Protein AF-A0A9W4JZ63-F1 (afdb_monomer_lite)

Structure (mmCIF, N/CA/C/O backbone):
data_AF-A0A9W4JZ63-F1
#
_entry.id   AF-A0A9W4JZ63-F1
#
loop_
_atom_site.group_P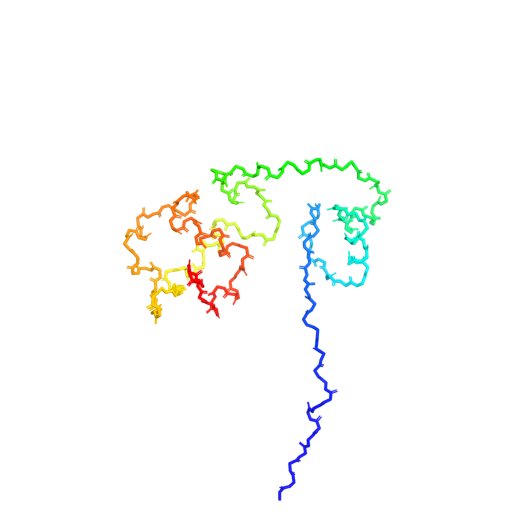DB
_atom_site.id
_atom_site.type_symbol
_atom_site.label_atom_id
_atom_site.label_alt_id
_atom_site.label_comp_id
_atom_site.label_asym_id
_atom_site.label_entity_id
_atom_site.label_seq_id
_atom_site.pdbx_PDB_ins_code
_atom_site.Cartn_x
_atom_site.Cartn_y
_atom_site.Cartn_z
_atom_site.occupancy
_atom_site.B_iso_or_equiv
_atom_site.auth_seq_id
_atom_site.auth_comp_id
_atom_site.auth_asym_id
_atom_site.auth_atom_id
_atom_site.pdbx_P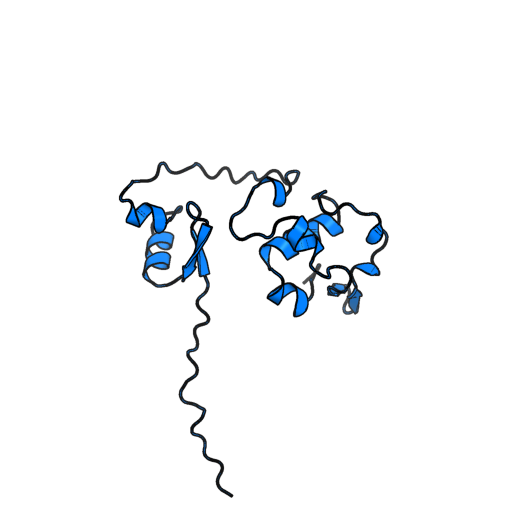DB_model_num
ATOM 1 N N . MET A 1 1 ? -16.706 -48.987 -6.690 1.00 37.34 1 MET A N 1
ATOM 2 C CA . MET A 1 1 ? -16.400 -47.651 -7.241 1.00 37.34 1 MET A CA 1
ATOM 3 C C . MET A 1 1 ? -14.934 -47.389 -6.975 1.00 37.34 1 MET A C 1
ATOM 5 O O . MET A 1 1 ? -14.568 -47.173 -5.829 1.00 37.34 1 MET A O 1
ATOM 9 N N . SER A 1 2 ? -14.103 -47.574 -7.999 1.00 39.75 2 SER A N 1
ATOM 10 C CA . SER A 1 2 ? -12.658 -47.360 -7.931 1.00 39.75 2 SER A CA 1
ATOM 11 C C . SER A 1 2 ? -12.414 -45.911 -8.330 1.00 39.75 2 SER A C 1
ATOM 13 O O . SER A 1 2 ? -12.765 -45.540 -9.448 1.00 39.75 2 SER A O 1
ATOM 15 N N . TYR A 1 3 ? -11.911 -45.088 -7.413 1.00 35.00 3 TYR A N 1
ATOM 16 C CA . TYR A 1 3 ? -11.503 -43.728 -7.745 1.00 35.00 3 TYR A CA 1
ATOM 17 C C . TYR A 1 3 ? -10.122 -43.787 -8.399 1.00 35.00 3 TYR A C 1
ATOM 19 O O . TYR A 1 3 ? -9.182 -44.353 -7.842 1.00 35.00 3 TYR A O 1
ATOM 27 N N . ASP A 1 4 ? -10.048 -43.257 -9.614 1.00 35.19 4 ASP A N 1
ATOM 28 C CA . ASP A 1 4 ? -8.825 -43.118 -10.391 1.00 35.19 4 ASP A CA 1
ATOM 29 C C . ASP A 1 4 ? -7.940 -42.031 -9.756 1.00 35.19 4 ASP A C 1
ATOM 31 O O . ASP A 1 4 ? -8.391 -40.911 -9.514 1.00 35.19 4 ASP A O 1
ATOM 35 N N . THR A 1 5 ? -6.696 -42.380 -9.417 1.00 44.09 5 THR A N 1
ATOM 36 C CA . THR A 1 5 ? -5.734 -41.498 -8.720 1.00 44.09 5 THR A CA 1
ATOM 37 C C . THR A 1 5 ? -4.697 -40.966 -9.714 1.00 44.09 5 THR A C 1
ATOM 39 O O . THR A 1 5 ? -3.495 -41.011 -9.478 1.00 44.09 5 THR A O 1
ATOM 42 N N . THR A 1 6 ? -5.158 -40.494 -10.870 1.00 42.50 6 THR A N 1
ATOM 43 C CA . THR A 1 6 ? -4.313 -39.991 -11.969 1.00 42.50 6 THR A CA 1
ATOM 44 C C . THR A 1 6 ? -4.081 -38.478 -11.929 1.00 42.50 6 THR A C 1
ATOM 46 O O . THR A 1 6 ? -3.394 -37.943 -12.792 1.00 42.50 6 THR A O 1
ATOM 49 N N . TRP A 1 7 ? -4.576 -37.767 -10.910 1.00 33.84 7 TRP A N 1
ATOM 50 C CA . TRP A 1 7 ? -4.337 -36.323 -10.753 1.00 33.84 7 TRP A CA 1
ATOM 51 C C . TRP A 1 7 ? -3.047 -35.978 -9.981 1.00 33.84 7 TRP A C 1
ATOM 53 O O . TRP A 1 7 ? -2.667 -34.813 -9.919 1.00 33.84 7 TRP A O 1
ATOM 63 N N . ALA A 1 8 ? -2.335 -36.969 -9.431 1.00 35.94 8 ALA A N 1
ATOM 64 C CA . ALA A 1 8 ? -1.142 -36.772 -8.597 1.00 35.94 8 ALA A CA 1
ATOM 65 C C . ALA A 1 8 ? 0.195 -36.761 -9.372 1.00 35.94 8 ALA A C 1
ATOM 67 O O . ALA A 1 8 ? 1.229 -37.119 -8.813 1.00 35.94 8 ALA A O 1
ATOM 68 N N . SER A 1 9 ? 0.203 -36.388 -10.655 1.00 37.97 9 SER A N 1
ATOM 69 C CA . SER A 1 9 ? 1.433 -36.410 -11.465 1.00 37.97 9 SER A CA 1
ATOM 70 C C . SER A 1 9 ? 1.707 -35.148 -12.277 1.00 37.97 9 SER A C 1
ATOM 72 O O . SER A 1 9 ? 2.534 -35.202 -13.181 1.00 37.97 9 SER A O 1
ATOM 74 N N . ASN A 1 10 ? 1.054 -34.015 -11.995 1.00 37.38 10 ASN A N 1
ATOM 75 C CA . ASN A 1 10 ? 1.383 -32.782 -12.716 1.00 37.38 10 ASN A CA 1
ATOM 76 C C . ASN A 1 10 ? 1.140 -31.493 -11.921 1.00 37.38 10 ASN A C 1
ATOM 78 O O . ASN A 1 10 ? 0.460 -30.583 -12.387 1.00 37.38 10 ASN A O 1
ATOM 82 N N . THR A 1 11 ? 1.704 -31.402 -10.719 1.00 40.12 11 THR A N 1
ATOM 83 C CA . THR A 1 11 ? 1.957 -30.101 -10.090 1.00 40.12 11 THR A CA 1
ATOM 84 C C . THR A 1 11 ? 3.372 -29.665 -10.475 1.00 40.12 11 THR A C 1
ATOM 86 O O . THR A 1 11 ? 4.320 -30.262 -9.959 1.00 40.12 11 THR A O 1
ATOM 89 N N . PRO A 1 12 ? 3.570 -28.663 -11.353 1.00 38.28 12 PRO A N 1
ATOM 90 C CA . PRO A 1 12 ? 4.836 -27.950 -11.380 1.00 38.28 12 PRO A CA 1
ATOM 91 C C . PRO A 1 12 ? 4.930 -27.222 -10.040 1.00 38.28 12 PRO A C 1
ATOM 93 O O . PRO A 1 12 ? 4.197 -26.272 -9.778 1.00 38.28 12 PRO A O 1
ATOM 96 N N . SER A 1 13 ? 5.760 -27.742 -9.147 1.00 44.28 13 SER A N 1
ATOM 97 C CA . SER A 1 13 ? 6.004 -27.209 -7.809 1.00 44.28 13 SER A CA 1
ATOM 98 C C . SER A 1 13 ? 6.946 -26.004 -7.825 1.00 44.28 13 SER A C 1
ATOM 100 O O . SER A 1 13 ? 7.793 -25.895 -6.951 1.00 44.28 13 SER A O 1
ATOM 102 N N . ASP A 1 14 ? 6.795 -25.104 -8.793 1.00 47.94 14 ASP A N 1
ATOM 103 C CA . ASP A 1 14 ? 7.584 -23.880 -8.887 1.00 47.94 14 ASP A CA 1
ATOM 104 C C . ASP A 1 14 ? 6.638 -22.737 -9.239 1.00 47.94 14 ASP A C 1
ATOM 106 O O . ASP A 1 14 ? 6.268 -22.542 -10.395 1.00 47.94 14 ASP A O 1
ATOM 110 N N . HIS A 1 15 ? 6.216 -21.976 -8.232 1.00 48.00 15 HIS A N 1
ATOM 111 C CA . HIS A 1 15 ? 5.882 -20.581 -8.479 1.00 48.00 15 HIS A CA 1
ATOM 112 C C . HIS A 1 15 ? 7.229 -19.877 -8.672 1.00 48.00 15 HIS A C 1
ATOM 114 O O . HIS A 1 15 ? 7.954 -19.743 -7.685 1.00 48.00 15 HIS A O 1
ATOM 120 N N . PRO A 1 16 ? 7.626 -19.494 -9.901 1.00 59.34 16 PRO A N 1
ATOM 121 C CA . PRO A 1 16 ? 8.883 -18.792 -10.084 1.00 59.34 16 PRO A CA 1
ATOM 122 C C . PRO A 1 16 ? 8.766 -17.461 -9.344 1.00 59.34 16 PRO A C 1
ATOM 124 O O . PRO A 1 16 ? 7.891 -16.648 -9.642 1.00 59.34 16 PRO A O 1
ATOM 127 N N . PHE A 1 17 ? 9.609 -17.257 -8.336 1.00 63.19 17 PHE A N 1
ATOM 128 C CA . PHE A 1 17 ? 9.811 -15.923 -7.788 1.00 63.19 17 PHE A CA 1
ATOM 129 C C . PHE A 1 17 ? 10.293 -15.037 -8.942 1.00 63.19 17 PHE A C 1
ATOM 131 O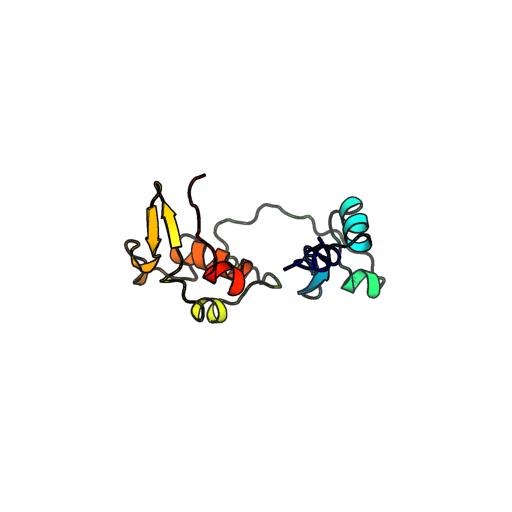 O . PHE A 1 17 ? 11.132 -15.471 -9.723 1.00 63.19 17 PHE A O 1
ATOM 138 N N . CYS A 1 18 ? 9.743 -13.837 -9.099 1.00 66.69 18 CYS A N 1
ATOM 139 C CA . CYS A 1 18 ? 10.172 -12.895 -10.135 1.00 66.69 18 CYS A CA 1
ATOM 140 C C . CYS A 1 18 ? 10.911 -11.728 -9.479 1.00 66.69 18 CYS A C 1
ATOM 142 O O . CYS A 1 18 ? 10.547 -11.298 -8.384 1.00 66.69 18 CYS A O 1
ATOM 144 N N . HIS A 1 19 ? 11.941 -11.220 -10.145 1.00 75.25 19 HIS A N 1
ATOM 145 C CA . HIS A 1 19 ? 12.717 -10.062 -9.719 1.00 75.25 19 HIS A CA 1
ATOM 146 C C . HIS A 1 19 ? 12.620 -8.971 -10.785 1.00 75.25 19 HIS A C 1
ATOM 148 O O . HIS A 1 19 ? 12.740 -9.245 -11.977 1.00 75.25 19 HIS A O 1
ATOM 154 N N . THR A 1 20 ? 12.380 -7.736 -10.356 1.00 72.25 20 THR A N 1
ATOM 155 C CA . THR A 1 20 ? 12.251 -6.593 -11.262 1.00 72.25 20 THR A CA 1
ATOM 156 C C . THR A 1 20 ? 13.615 -6.152 -11.765 1.00 72.25 20 THR A C 1
ATOM 158 O O . THR A 1 20 ? 14.503 -5.837 -10.973 1.00 72.25 20 THR A O 1
ATOM 161 N N . ASP A 1 21 ? 13.766 -6.060 -13.081 1.00 76.56 21 ASP A N 1
ATOM 162 C CA . ASP A 1 21 ? 14.933 -5.460 -13.703 1.00 76.56 21 ASP A CA 1
ATOM 163 C C . ASP A 1 21 ? 14.966 -3.945 -13.409 1.00 76.56 21 ASP A C 1
ATOM 165 O O . ASP A 1 21 ? 14.032 -3.223 -13.772 1.00 76.56 21 ASP A O 1
ATOM 169 N N . PRO A 1 22 ? 16.028 -3.425 -12.770 1.00 69.62 22 PRO A N 1
ATOM 170 C CA . PRO A 1 22 ? 16.058 -2.047 -12.282 1.00 69.62 22 PRO A CA 1
ATOM 171 C C . PRO A 1 22 ? 16.142 -0.987 -13.391 1.00 69.62 22 PRO A C 1
ATOM 173 O O . PRO A 1 22 ? 15.904 0.186 -13.111 1.00 69.62 22 PRO A O 1
ATOM 176 N N . GLU A 1 23 ? 16.496 -1.356 -14.628 1.00 74.81 23 GLU A N 1
ATOM 177 C CA . GLU A 1 23 ? 16.631 -0.402 -15.741 1.00 74.81 23 GLU A CA 1
ATOM 178 C C . GLU A 1 23 ? 15.402 -0.373 -16.651 1.00 74.81 23 GLU A C 1
ATOM 180 O O . GLU A 1 23 ? 15.001 0.692 -17.118 1.00 74.81 23 GLU A O 1
ATOM 185 N N . SER A 1 24 ? 14.801 -1.533 -16.909 1.00 70.88 24 SER A N 1
ATOM 186 C CA .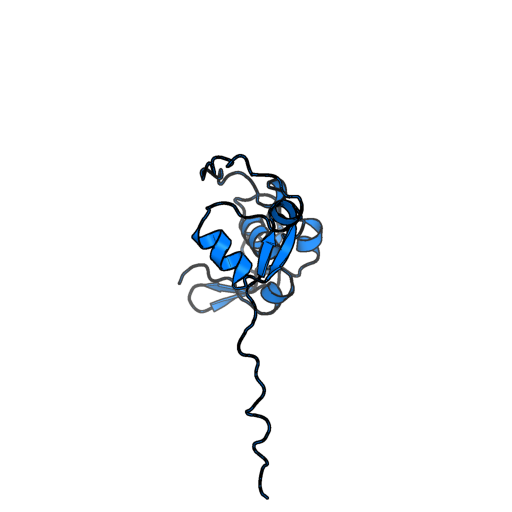 SER A 1 24 ? 13.637 -1.660 -17.791 1.00 70.88 24 SER A CA 1
ATOM 187 C C . SER A 1 24 ? 12.303 -1.734 -17.049 1.00 70.88 24 SER A C 1
ATOM 189 O O . SER A 1 24 ? 11.265 -1.460 -17.651 1.00 70.88 24 SER A O 1
ATOM 191 N N . GLY A 1 25 ? 12.311 -2.081 -15.758 1.00 66.69 25 GLY A N 1
ATOM 192 C CA . GLY A 1 25 ? 11.100 -2.332 -14.975 1.00 66.69 25 GLY A CA 1
ATOM 193 C C . GLY A 1 25 ? 10.362 -3.615 -15.371 1.00 66.69 25 GLY A C 1
ATOM 194 O O . GLY A 1 25 ? 9.212 -3.801 -14.972 1.00 66.69 25 GLY A O 1
ATOM 195 N N . GLU A 1 26 ? 10.992 -4.481 -16.168 1.00 73.62 26 GLU A N 1
ATOM 196 C CA . GLU A 1 26 ? 10.441 -5.775 -16.561 1.00 73.62 26 GLU A CA 1
ATOM 197 C C . GLU A 1 26 ? 10.589 -6.784 -15.412 1.00 73.62 26 GLU A C 1
ATOM 199 O O . GLU A 1 26 ? 11.598 -6.808 -14.710 1.00 73.62 26 GLU A O 1
ATOM 204 N N . TRP A 1 27 ? 9.558 -7.598 -15.183 1.00 73.31 27 TRP A N 1
ATOM 205 C CA . TRP A 1 27 ? 9.602 -8.660 -14.180 1.00 73.31 27 TRP A CA 1
ATOM 206 C C . TRP A 1 27 ? 10.212 -9.912 -14.799 1.00 73.31 27 TRP A C 1
ATOM 208 O O . TRP A 1 27 ? 9.525 -10.660 -15.497 1.00 73.31 27 TRP A O 1
ATOM 218 N N . ASP A 1 28 ? 11.489 -10.146 -14.520 1.00 76.12 28 ASP A N 1
ATOM 219 C CA . ASP A 1 28 ? 12.198 -11.328 -14.988 1.00 76.12 28 ASP A CA 1
ATOM 220 C C . ASP A 1 28 ? 12.037 -12.485 -13.986 1.00 76.12 28 ASP A C 1
ATOM 222 O O . ASP A 1 28 ? 12.069 -12.271 -12.766 1.00 76.12 28 ASP A O 1
ATOM 226 N N . PRO A 1 29 ? 11.861 -13.734 -14.452 1.00 78.19 29 PRO A N 1
ATOM 227 C CA . PRO A 1 29 ? 11.845 -14.884 -13.561 1.00 78.19 29 PRO A CA 1
ATOM 228 C C . PRO A 1 29 ? 13.206 -15.025 -12.869 1.00 78.19 29 PRO A C 1
ATOM 230 O O . PRO A 1 29 ? 14.259 -14.967 -13.505 1.00 78.19 29 PRO A O 1
ATOM 233 N N . LEU A 1 30 ? 13.188 -15.249 -11.557 1.00 73.62 30 LEU A N 1
ATOM 234 C CA . LEU A 1 30 ? 14.368 -15.553 -10.752 1.00 73.62 30 LEU A CA 1
ATOM 235 C C . LEU A 1 30 ? 14.762 -17.017 -10.968 1.00 73.62 30 LEU A C 1
ATOM 237 O O . LEU A 1 30 ? 14.602 -17.871 -10.098 1.00 73.62 30 LEU A O 1
ATOM 241 N N . ASP A 1 31 ? 15.227 -17.313 -12.177 1.00 79.00 31 ASP A N 1
ATOM 242 C CA . ASP A 1 31 ? 15.707 -18.628 -12.576 1.00 79.00 31 ASP A CA 1
ATOM 243 C C . ASP A 1 31 ? 17.228 -18.755 -12.395 1.00 79.00 31 ASP A C 1
ATOM 245 O O . ASP A 1 31 ? 17.891 -17.879 -11.829 1.00 79.00 31 ASP A O 1
ATOM 249 N N . GLY A 1 32 ? 17.791 -19.880 -12.841 1.00 76.00 32 GLY A N 1
ATOM 250 C CA . GLY A 1 32 ? 19.214 -20.179 -12.691 1.00 76.00 32 GLY A CA 1
ATOM 251 C C . GLY A 1 32 ? 20.143 -19.103 -13.263 1.00 76.00 32 GLY A C 1
ATOM 252 O O . GLY A 1 32 ? 21.169 -18.828 -12.646 1.00 76.00 32 GLY A O 1
ATOM 253 N N . GLU A 1 33 ? 19.787 -18.442 -14.373 1.00 80.62 33 GLU A N 1
ATOM 254 C CA . GLU A 1 33 ? 20.645 -17.411 -14.972 1.00 80.62 33 GLU A CA 1
ATOM 255 C C . GLU A 1 33 ? 20.673 -16.151 -14.101 1.00 80.62 33 GLU A C 1
ATOM 257 O O . GLU A 1 33 ? 21.747 -15.638 -13.765 1.00 80.62 33 GLU A O 1
ATOM 262 N N . LEU A 1 34 ? 19.493 -15.654 -13.711 1.00 77.25 34 LEU A N 1
ATOM 263 C CA . LEU A 1 34 ? 19.397 -14.448 -12.892 1.00 77.25 34 LEU A CA 1
ATOM 264 C C . LEU A 1 34 ? 19.987 -14.680 -11.494 1.00 77.25 34 LEU A C 1
ATOM 266 O O . LEU A 1 34 ? 20.711 -13.831 -10.966 1.00 77.25 34 LEU A O 1
ATOM 270 N N . THR A 1 35 ? 19.752 -15.865 -10.933 1.00 80.81 35 THR A N 1
ATOM 271 C CA . THR A 1 35 ? 20.267 -16.272 -9.621 1.00 80.81 35 THR A CA 1
ATOM 272 C C . THR A 1 35 ? 21.795 -16.368 -9.608 1.00 80.81 35 THR A C 1
ATOM 274 O O . THR A 1 35 ? 22.434 -15.859 -8.686 1.00 80.81 35 THR A O 1
ATOM 277 N N . GLU A 1 36 ? 22.421 -16.970 -10.626 1.00 84.88 36 GLU A N 1
ATOM 278 C CA . GLU A 1 36 ? 23.889 -17.042 -10.720 1.00 84.88 36 GLU A CA 1
ATOM 279 C C . GLU A 1 36 ? 24.534 -15.655 -10.830 1.00 84.88 36 GLU A C 1
ATOM 281 O O . GLU A 1 36 ? 25.558 -15.378 -10.190 1.00 84.88 36 GLU A O 1
ATOM 286 N N . LYS A 1 37 ? 23.913 -14.753 -11.598 1.00 82.38 37 LYS A N 1
ATOM 287 C CA . LYS A 1 37 ? 24.381 -13.369 -11.728 1.00 82.38 37 LYS A CA 1
ATOM 288 C C . LYS A 1 37 ? 24.285 -12.623 -10.397 1.00 82.38 37 LYS A C 1
ATOM 290 O O . LYS A 1 37 ? 25.257 -11.972 -10.016 1.00 82.38 37 LYS A O 1
ATOM 295 N N . LEU A 1 38 ? 23.176 -12.757 -9.667 1.00 81.19 38 LEU A N 1
ATOM 296 C CA . LEU A 1 38 ? 22.986 -12.119 -8.355 1.00 81.19 38 LEU A CA 1
ATOM 297 C C . LEU A 1 38 ? 23.931 -12.677 -7.281 1.00 81.19 38 LEU A C 1
ATOM 299 O O . LEU A 1 38 ? 24.417 -11.924 -6.442 1.00 81.19 38 LEU A O 1
ATOM 303 N N . ASN A 1 39 ? 24.271 -13.969 -7.340 1.00 82.44 39 ASN A N 1
ATOM 304 C CA . ASN A 1 39 ? 25.278 -14.561 -6.449 1.00 82.44 39 ASN A CA 1
ATOM 305 C C . ASN A 1 39 ? 26.687 -13.989 -6.672 1.00 82.44 39 ASN A C 1
ATOM 307 O O . ASN A 1 39 ? 27.523 -14.029 -5.769 1.00 82.44 39 ASN A O 1
ATOM 311 N N . THR A 1 40 ? 26.968 -13.479 -7.873 1.00 83.88 40 THR A N 1
ATOM 312 C CA . THR A 1 40 ? 28.308 -13.020 -8.258 1.00 83.88 40 THR A CA 1
ATOM 313 C C . THR A 1 40 ? 28.483 -11.509 -8.101 1.00 83.88 40 THR A C 1
ATOM 315 O O . THR A 1 40 ? 29.574 -11.049 -7.760 1.00 83.88 40 THR A O 1
ATOM 318 N N . ARG A 1 41 ? 27.437 -10.714 -8.359 1.00 79.06 41 ARG A N 1
ATOM 319 C CA . ARG A 1 41 ? 27.496 -9.244 -8.324 1.00 79.06 41 ARG A CA 1
ATOM 320 C C . ARG A 1 41 ? 26.271 -8.652 -7.630 1.00 79.06 41 ARG A C 1
ATOM 322 O O . ARG A 1 41 ? 25.160 -9.132 -7.802 1.00 79.06 41 ARG A O 1
ATOM 329 N N . SER A 1 42 ? 26.480 -7.558 -6.898 1.00 71.62 42 SER A N 1
ATOM 330 C CA . SER A 1 42 ? 25.436 -6.874 -6.120 1.00 71.62 42 SER A CA 1
ATOM 331 C C . SER A 1 42 ? 24.383 -6.148 -6.962 1.00 71.62 42 SER A C 1
ATOM 333 O O . SER A 1 42 ? 23.331 -5.799 -6.439 1.00 71.62 42 SER A O 1
ATOM 335 N N . TYR A 1 43 ? 24.658 -5.898 -8.244 1.00 76.00 43 TYR A N 1
ATOM 336 C CA . TYR A 1 43 ? 23.747 -5.225 -9.168 1.00 76.00 43 TYR A CA 1
ATOM 337 C C . TYR A 1 43 ? 23.651 -6.020 -10.472 1.00 76.00 43 TYR A C 1
ATOM 339 O O . TYR A 1 43 ? 24.669 -6.292 -11.117 1.00 76.00 43 TYR A O 1
ATOM 347 N N . VAL A 1 44 ? 22.434 -6.405 -10.856 1.00 80.12 44 VAL A N 1
ATOM 348 C CA . VAL A 1 44 ? 22.140 -7.206 -12.049 1.00 80.12 44 VAL A CA 1
ATOM 349 C C . VAL A 1 44 ? 20.977 -6.560 -12.791 1.00 80.12 44 VAL A C 1
ATOM 351 O O . VAL A 1 44 ? 19.938 -6.311 -12.195 1.00 80.12 44 VAL A O 1
ATOM 354 N N . SER A 1 45 ? 21.157 -6.321 -14.091 1.00 80.50 45 SER A N 1
ATOM 355 C CA . SER A 1 45 ? 20.074 -5.982 -15.013 1.00 80.50 45 SER A CA 1
ATOM 356 C C . SER A 1 45 ? 20.200 -6.842 -16.273 1.00 80.50 45 SER A C 1
ATOM 358 O O . SER A 1 45 ? 21.241 -6.813 -16.940 1.00 80.50 45 SER A O 1
ATOM 360 N N . LEU A 1 46 ? 19.171 -7.632 -16.593 1.00 79.50 46 LEU A N 1
ATOM 361 C CA . LEU A 1 46 ? 19.161 -8.500 -17.776 1.00 79.50 46 LEU A CA 1
ATOM 362 C C . LEU A 1 46 ? 18.953 -7.693 -19.055 1.00 79.50 46 LEU A C 1
ATOM 364 O O . LEU A 1 46 ? 19.591 -7.981 -20.070 1.00 79.50 46 LEU A O 1
ATOM 368 N N . SER A 1 47 ? 18.133 -6.644 -19.001 1.00 76.50 47 SER A N 1
ATOM 369 C CA . SER A 1 47 ? 17.944 -5.713 -20.118 1.00 76.50 47 SER A CA 1
ATOM 370 C C . SER A 1 47 ? 19.258 -5.043 -20.516 1.00 76.50 47 SER A C 1
ATOM 372 O O . SER A 1 47 ? 19.580 -4.938 -21.703 1.00 76.50 47 SER A O 1
ATOM 374 N N . ARG A 1 48 ? 20.092 -4.689 -19.534 1.00 75.62 48 ARG A N 1
ATOM 375 C CA . ARG A 1 48 ? 21.429 -4.146 -19.781 1.00 75.62 48 ARG A CA 1
ATOM 376 C C . ARG A 1 48 ? 22.440 -5.178 -20.257 1.00 75.62 48 ARG A C 1
ATOM 378 O O . ARG A 1 48 ? 23.230 -4.874 -21.154 1.00 75.62 48 ARG A O 1
ATOM 385 N N . ASP A 1 49 ? 22.424 -6.383 -19.691 1.00 77.69 49 ASP A N 1
ATOM 386 C CA . ASP A 1 49 ? 23.294 -7.471 -20.146 1.00 77.69 49 ASP A CA 1
ATOM 387 C C . ASP A 1 49 ? 23.035 -7.792 -21.629 1.00 77.69 49 ASP A C 1
ATOM 389 O O . ASP A 1 49 ? 23.984 -7.985 -22.391 1.00 77.69 49 ASP A O 1
ATOM 393 N N . ARG A 1 50 ? 21.767 -7.754 -22.071 1.00 77.75 50 ARG A N 1
ATOM 394 C CA . ARG A 1 50 ? 21.385 -7.889 -23.490 1.00 77.75 50 ARG A CA 1
ATOM 395 C C . ARG A 1 50 ? 21.944 -6.757 -24.360 1.00 77.75 50 ARG A C 1
ATOM 397 O O . ARG A 1 50 ? 22.258 -6.988 -25.525 1.00 77.75 50 ARG A O 1
ATOM 404 N N . MET A 1 51 ? 22.104 -5.555 -23.801 1.00 72.00 51 MET A N 1
ATOM 405 C CA . MET A 1 51 ? 22.706 -4.396 -24.474 1.00 72.00 51 MET A CA 1
ATOM 406 C C . MET A 1 51 ? 24.246 -4.345 -24.385 1.00 72.00 51 MET A C 1
ATOM 408 O O . MET A 1 51 ? 24.860 -3.446 -24.961 1.00 72.00 51 MET A O 1
ATOM 412 N N . GLY A 1 52 ? 24.897 -5.295 -23.700 1.00 64.75 52 GLY A N 1
ATOM 413 C CA . GLY A 1 52 ? 26.356 -5.477 -23.730 1.00 64.75 52 GLY A CA 1
ATOM 414 C C . GLY A 1 52 ? 27.186 -4.372 -23.059 1.00 64.75 52 GLY A C 1
ATOM 415 O O . GLY A 1 52 ? 28.366 -4.220 -23.377 1.00 64.75 52 GLY A O 1
ATOM 416 N N . SER A 1 53 ? 26.602 -3.588 -22.147 1.00 58.38 53 SER A N 1
ATOM 417 C CA . SER A 1 53 ? 27.267 -2.430 -21.523 1.00 58.38 53 SER A CA 1
ATOM 418 C C . SER A 1 53 ? 27.633 -2.688 -20.051 1.00 58.38 53 SER A C 1
ATOM 420 O O . SER A 1 53 ? 26.723 -2.854 -19.237 1.00 58.38 53 SER A O 1
ATOM 422 N N . PRO A 1 54 ? 28.923 -2.666 -19.648 1.00 54.84 54 PRO A N 1
ATOM 423 C CA . PRO A 1 54 ? 29.307 -2.842 -18.245 1.00 54.84 54 PRO A CA 1
ATOM 424 C C . PRO A 1 54 ? 28.769 -1.702 -17.359 1.00 54.84 54 PRO A C 1
ATOM 426 O O . PRO A 1 54 ? 28.732 -0.538 -17.770 1.00 54.84 54 PRO A O 1
ATOM 429 N N . ALA A 1 55 ? 28.314 -2.043 -16.150 1.00 58.84 55 ALA A N 1
ATOM 430 C CA . ALA A 1 55 ? 27.738 -1.101 -15.191 1.00 58.84 55 ALA A CA 1
ATOM 431 C C . ALA A 1 55 ? 28.814 -0.320 -14.415 1.00 58.84 55 ALA A C 1
ATOM 433 O O . ALA A 1 55 ? 29.727 -0.939 -13.864 1.00 58.84 55 ALA A O 1
ATOM 434 N N . PRO A 1 56 ? 28.705 1.018 -14.293 1.00 52.78 56 PRO A N 1
ATOM 435 C CA . PRO A 1 56 ? 29.181 1.705 -13.102 1.00 52.78 56 PRO A CA 1
ATOM 436 C C . PRO A 1 56 ? 28.375 1.155 -11.928 1.00 52.78 56 PRO A C 1
ATOM 438 O O . PRO A 1 56 ? 27.150 1.149 -11.990 1.00 52.78 56 PRO A O 1
ATOM 441 N N . ILE A 1 57 ? 29.049 0.666 -10.893 1.00 55.88 57 ILE A N 1
ATOM 442 C CA . ILE A 1 57 ? 28.399 0.235 -9.657 1.00 55.88 57 ILE A CA 1
ATOM 443 C C . ILE A 1 57 ? 27.886 1.519 -8.992 1.00 55.88 57 ILE A C 1
ATOM 445 O O . ILE A 1 57 ? 28.722 2.324 -8.570 1.00 55.88 57 ILE A O 1
ATOM 449 N N . PRO A 1 58 ? 26.564 1.768 -8.920 1.00 54.19 58 PRO A N 1
ATOM 450 C CA . PRO A 1 58 ? 26.089 2.822 -8.050 1.00 54.19 58 PRO A CA 1
ATOM 451 C C . PRO A 1 58 ? 26.428 2.374 -6.631 1.00 54.19 58 PRO A C 1
ATOM 453 O O . PRO A 1 58 ? 26.098 1.260 -6.220 1.00 54.19 58 PRO A O 1
ATOM 456 N N . SER A 1 59 ? 27.154 3.210 -5.896 1.00 52.44 59 SER A N 1
ATOM 457 C CA . SER A 1 59 ? 27.268 3.059 -4.453 1.00 52.44 59 SER A CA 1
ATOM 458 C C . SER A 1 59 ? 25.848 3.078 -3.902 1.00 52.44 59 SER A C 1
ATOM 460 O O . SER A 1 59 ? 25.190 4.115 -3.934 1.00 52.44 59 SER A O 1
ATOM 462 N N . ALA A 1 60 ? 25.353 1.911 -3.490 1.00 52.00 60 ALA A N 1
ATOM 463 C CA . ALA A 1 60 ? 24.106 1.796 -2.760 1.00 52.00 60 ALA A CA 1
ATOM 464 C C . ALA A 1 60 ? 24.316 2.503 -1.418 1.00 52.00 60 ALA A C 1
ATOM 466 O O . ALA A 1 60 ? 24.800 1.906 -0.458 1.00 52.00 60 ALA A O 1
ATOM 467 N N . ASP A 1 61 ? 24.035 3.803 -1.380 1.00 48.03 61 ASP A N 1
ATOM 468 C CA . ASP A 1 61 ? 23.843 4.509 -0.127 1.00 48.03 61 ASP A CA 1
ATOM 469 C C . ASP A 1 61 ? 22.567 3.936 0.487 1.00 48.03 61 ASP A C 1
ATOM 471 O O . ASP A 1 61 ? 21.455 4.334 0.160 1.00 48.03 61 ASP A O 1
ATOM 475 N N . SER A 1 62 ? 22.730 2.958 1.377 1.00 54.00 62 SER A N 1
ATOM 476 C CA . SER A 1 62 ? 21.643 2.321 2.129 1.00 54.00 62 SER A CA 1
ATOM 477 C C . SER A 1 62 ? 20.964 3.260 3.139 1.00 54.00 62 SER A C 1
ATOM 479 O O . SER A 1 62 ? 20.209 2.799 3.991 1.00 54.00 62 SER A O 1
ATOM 481 N N . ASN A 1 63 ? 21.232 4.566 3.072 1.00 50.62 63 ASN A N 1
ATOM 482 C CA . A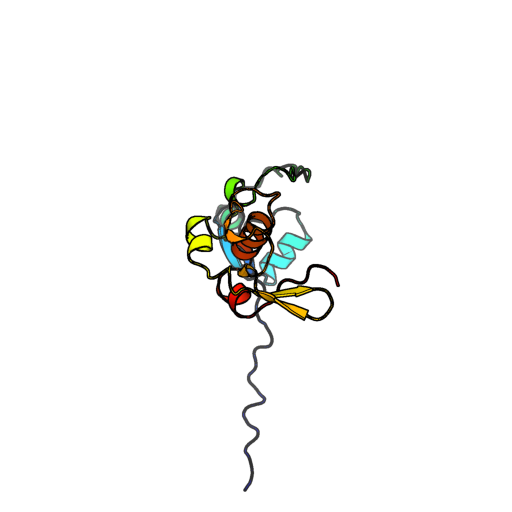SN A 1 63 ? 20.550 5.589 3.852 1.00 50.62 63 ASN A CA 1
ATOM 483 C C . ASN A 1 63 ? 19.309 6.047 3.079 1.00 50.62 63 ASN A C 1
ATOM 485 O O . ASN A 1 63 ? 19.243 7.186 2.622 1.00 50.62 63 ASN A O 1
ATOM 489 N N . ALA A 1 64 ? 18.348 5.140 2.892 1.00 58.94 64 ALA A N 1
ATOM 490 C CA . ALA A 1 64 ? 17.003 5.561 2.535 1.00 58.94 64 ALA A CA 1
ATOM 491 C C . ALA A 1 64 ? 16.494 6.431 3.690 1.00 58.94 64 ALA A C 1
ATOM 493 O O . ALA A 1 64 ? 16.412 5.966 4.829 1.00 58.94 64 ALA A O 1
ATOM 494 N N . ASP A 1 65 ? 16.259 7.708 3.410 1.00 66.44 65 ASP A N 1
ATOM 495 C CA . ASP A 1 65 ? 15.695 8.632 4.380 1.00 66.44 65 ASP A CA 1
ATOM 496 C C . ASP A 1 65 ? 14.249 8.182 4.665 1.00 66.44 65 ASP A C 1
ATOM 498 O O . ASP A 1 65 ? 13.450 8.131 3.724 1.00 66.44 65 ASP A O 1
ATOM 502 N N . PRO A 1 66 ? 13.904 7.796 5.910 1.00 66.12 66 PRO A N 1
ATOM 503 C CA . PRO A 1 66 ? 12.556 7.336 6.253 1.00 66.12 66 PRO A CA 1
ATOM 504 C C . PRO A 1 66 ? 11.487 8.427 6.082 1.00 66.12 66 PRO A C 1
ATOM 506 O O . PRO A 1 66 ? 10.296 8.132 6.193 1.00 66.12 66 PRO A O 1
ATOM 509 N N . ASP A 1 67 ? 11.899 9.669 5.816 1.00 72.81 67 ASP A N 1
ATOM 510 C CA . ASP A 1 67 ? 11.004 10.782 5.521 1.00 72.81 67 ASP A CA 1
ATOM 511 C C . ASP A 1 67 ? 10.596 10.845 4.033 1.00 72.81 67 ASP A C 1
ATOM 513 O O . ASP A 1 67 ? 9.720 11.633 3.673 1.00 72.81 67 ASP A O 1
ATOM 517 N N . VAL A 1 68 ? 11.189 10.021 3.157 1.00 80.31 68 VAL A N 1
ATOM 518 C CA . VAL A 1 68 ? 10.860 9.974 1.721 1.00 80.31 68 VAL A CA 1
ATOM 519 C C . VAL A 1 68 ? 9.824 8.884 1.444 1.00 80.31 68 VAL A C 1
ATOM 521 O O . VAL A 1 68 ? 10.051 7.712 1.740 1.00 80.31 68 VAL A O 1
ATOM 524 N N . SER A 1 69 ? 8.699 9.260 0.826 1.00 82.38 69 SER A N 1
ATOM 525 C CA . SER A 1 69 ? 7.634 8.318 0.463 1.00 82.38 69 SER A CA 1
ATOM 526 C C . SER A 1 69 ? 8.038 7.410 -0.699 1.00 82.38 69 SER A C 1
ATOM 528 O O . SER A 1 69 ? 8.657 7.855 -1.668 1.00 82.38 69 SER A O 1
ATOM 530 N N . LEU A 1 70 ? 7.603 6.145 -0.664 1.00 83.69 70 LEU A N 1
ATOM 531 C CA . LEU A 1 70 ? 7.820 5.183 -1.754 1.00 83.69 70 LEU A CA 1
ATOM 532 C C . LEU A 1 70 ? 7.294 5.690 -3.105 1.00 83.69 70 LEU A C 1
ATOM 534 O O . LEU A 1 70 ? 7.884 5.397 -4.150 1.00 83.69 70 LEU A O 1
ATOM 538 N N . PHE A 1 71 ? 6.224 6.488 -3.092 1.00 85.06 71 PHE A N 1
ATOM 539 C CA . PHE A 1 71 ? 5.645 7.071 -4.300 1.00 85.06 71 PHE A CA 1
ATOM 540 C C . PHE A 1 71 ? 6.575 8.086 -4.983 1.00 85.06 71 PHE A C 1
ATOM 542 O O . PHE A 1 71 ? 6.541 8.204 -6.208 1.00 85.06 71 PHE A O 1
ATOM 549 N N . ASP A 1 72 ? 7.445 8.757 -4.224 1.00 83.38 72 ASP A N 1
ATOM 550 C CA . ASP A 1 72 ? 8.409 9.732 -4.749 1.00 83.38 72 ASP A CA 1
ATOM 551 C C . ASP A 1 72 ? 9.680 9.060 -5.294 1.00 83.38 72 ASP A C 1
ATOM 553 O O . ASP A 1 72 ? 10.376 9.615 -6.146 1.00 83.38 72 ASP A O 1
ATOM 557 N N . ILE A 1 73 ? 9.973 7.836 -4.840 1.00 77.56 73 ILE A N 1
ATOM 558 C CA . ILE A 1 73 ? 11.163 7.056 -5.227 1.00 77.56 73 ILE A CA 1
ATOM 559 C C . ILE A 1 73 ? 10.988 6.420 -6.623 1.00 77.56 73 ILE A C 1
ATOM 561 O O . ILE A 1 73 ? 11.945 5.915 -7.210 1.00 77.56 73 ILE A O 1
ATOM 565 N N . ASN A 1 74 ? 9.780 6.494 -7.196 1.00 69.69 74 ASN A N 1
ATOM 566 C CA . ASN A 1 74 ? 9.445 6.030 -8.545 1.00 69.69 74 ASN A CA 1
ATOM 567 C C . ASN A 1 74 ? 9.886 4.570 -8.800 1.00 69.69 74 ASN A C 1
ATOM 569 O O . ASN A 1 74 ? 10.413 4.235 -9.867 1.00 69.69 74 ASN A O 1
ATOM 573 N N . MET A 1 75 ? 9.682 3.713 -7.789 1.00 78.31 75 MET A N 1
ATOM 574 C CA . MET A 1 75 ? 10.072 2.303 -7.804 1.00 78.31 75 MET A CA 1
ATOM 575 C C . MET A 1 75 ? 9.330 1.546 -8.923 1.00 78.31 75 MET A C 1
ATOM 577 O O . MET A 1 75 ? 8.096 1.557 -8.955 1.00 78.31 75 MET A O 1
ATOM 581 N N . PRO A 1 76 ? 10.041 0.866 -9.842 1.00 72.44 76 PRO A N 1
ATOM 582 C CA . PRO A 1 76 ? 9.398 0.114 -10.911 1.00 72.44 76 PRO A CA 1
ATOM 583 C C . PRO A 1 76 ? 8.599 -1.066 -10.349 1.00 72.44 76 PRO A C 1
ATOM 585 O O . PRO A 1 76 ? 9.049 -1.775 -9.452 1.00 72.44 76 PRO A O 1
ATOM 588 N N . GLY A 1 77 ? 7.404 -1.283 -10.898 1.00 76.69 77 GLY A N 1
ATOM 589 C CA . GLY A 1 77 ? 6.508 -2.367 -10.488 1.00 76.69 77 GLY A CA 1
ATOM 590 C C . GLY A 1 77 ? 5.622 -2.055 -9.278 1.00 76.69 77 GLY A C 1
ATOM 591 O O . GLY A 1 77 ? 4.662 -2.790 -9.059 1.00 76.69 77 GLY A O 1
ATOM 592 N N . ALA A 1 78 ? 5.876 -0.965 -8.548 1.00 87.12 78 ALA A N 1
ATOM 593 C CA . ALA A 1 78 ? 4.952 -0.467 -7.535 1.00 87.12 78 ALA A CA 1
ATOM 594 C C . ALA A 1 78 ? 3.774 0.277 -8.186 1.00 87.12 78 ALA A C 1
ATOM 596 O O . ALA A 1 78 ? 3.914 0.917 -9.233 1.00 87.12 78 ALA A O 1
ATOM 597 N N . LEU A 1 79 ? 2.600 0.204 -7.562 1.00 87.75 79 LEU A N 1
ATOM 598 C CA . LEU A 1 79 ? 1.436 0.969 -7.996 1.00 87.75 79 LEU A CA 1
ATOM 599 C C . LEU A 1 79 ? 1.614 2.462 -7.698 1.00 87.75 79 LEU A C 1
ATOM 601 O O . LEU A 1 79 ? 2.164 2.864 -6.676 1.00 87.75 79 LEU A O 1
ATOM 605 N N . THR A 1 80 ? 1.076 3.296 -8.582 1.00 89.88 80 THR A N 1
ATOM 606 C CA . THR A 1 80 ? 0.964 4.742 -8.344 1.00 89.88 80 THR A CA 1
ATOM 607 C C . THR A 1 80 ? -0.116 5.044 -7.303 1.00 89.88 80 THR A C 1
ATOM 609 O O . THR A 1 80 ? -1.040 4.251 -7.122 1.00 89.88 80 THR A O 1
ATOM 612 N N . VAL A 1 81 ? -0.066 6.228 -6.683 1.00 89.50 81 VAL A N 1
ATOM 613 C CA . VAL A 1 81 ? -1.084 6.698 -5.718 1.00 89.50 81 VAL A CA 1
ATOM 614 C C . VAL A 1 81 ? -2.505 6.508 -6.263 1.00 89.50 81 VAL A C 1
ATOM 616 O O . VAL A 1 81 ? -3.332 5.889 -5.608 1.00 89.50 81 VAL A O 1
ATOM 619 N N . ALA A 1 82 ? -2.765 6.919 -7.508 1.00 89.62 82 ALA A N 1
ATOM 620 C CA . ALA A 1 82 ? -4.082 6.787 -8.139 1.00 89.62 82 ALA A CA 1
ATOM 621 C C . ALA A 1 82 ? -4.530 5.325 -8.342 1.00 89.62 82 ALA A C 1
ATOM 623 O O . ALA A 1 82 ? -5.720 5.022 -8.324 1.00 89.62 82 ALA A O 1
ATOM 624 N N . GLN A 1 83 ? -3.588 4.403 -8.558 1.00 90.06 83 GLN A N 1
ATOM 625 C CA . GLN A 1 83 ? -3.897 2.975 -8.663 1.00 90.06 83 GLN A CA 1
ATOM 626 C C . GLN A 1 83 ? -4.175 2.358 -7.294 1.00 90.06 83 GLN A C 1
ATOM 628 O O . GLN A 1 83 ? -5.020 1.473 -7.196 1.00 90.06 83 GLN A O 1
ATOM 633 N N . VAL A 1 84 ? -3.487 2.826 -6.252 1.00 91.31 84 VAL A N 1
ATOM 634 C CA . VAL A 1 84 ? -3.738 2.405 -4.872 1.00 91.31 84 VAL A CA 1
ATOM 635 C C . VAL A 1 84 ? -5.067 2.966 -4.359 1.00 91.31 84 VAL A C 1
ATOM 637 O O . VAL A 1 84 ? -5.788 2.248 -3.686 1.00 91.31 84 VAL A O 1
ATOM 640 N N . GLU A 1 85 ? -5.458 4.183 -4.746 1.00 89.69 85 GLU A N 1
ATOM 641 C CA . GLU A 1 85 ? -6.786 4.749 -4.437 1.00 89.69 85 GLU A CA 1
ATOM 642 C C . GLU A 1 85 ? -7.936 3.942 -5.055 1.00 89.69 85 GLU A C 1
ATOM 644 O O . GLU A 1 85 ? -9.055 3.957 -4.550 1.00 89.69 85 GLU A O 1
ATOM 649 N N . ALA A 1 86 ? -7.676 3.229 -6.154 1.00 91.31 86 ALA A N 1
ATOM 650 C CA . ALA A 1 86 ? -8.646 2.315 -6.747 1.00 91.31 86 ALA A CA 1
ATOM 651 C C . ALA A 1 86 ? -8.744 0.972 -5.995 1.00 91.31 86 ALA A C 1
ATOM 653 O O . ALA A 1 86 ? -9.632 0.172 -6.299 1.00 91.31 86 ALA A O 1
ATOM 654 N N . LEU A 1 87 ? -7.833 0.702 -5.053 1.00 90.12 87 LEU A N 1
ATOM 655 C CA . LEU A 1 87 ? -7.916 -0.446 -4.158 1.00 90.12 87 LEU A CA 1
ATOM 656 C C . LEU A 1 87 ? -8.828 -0.122 -2.979 1.00 90.12 87 LEU A C 1
ATOM 658 O O . LEU A 1 87 ? -8.812 0.974 -2.426 1.00 90.12 87 LEU A O 1
ATOM 662 N N . ASP A 1 88 ? -9.576 -1.129 -2.551 1.00 91.44 88 ASP A N 1
ATOM 663 C CA . ASP A 1 88 ? -10.374 -1.064 -1.334 1.00 91.44 88 ASP A CA 1
ATOM 664 C C . ASP A 1 88 ? -9.479 -1.307 -0.109 1.00 91.44 88 ASP A C 1
ATOM 666 O O . ASP A 1 88 ? -9.364 -2.427 0.393 1.00 91.44 88 ASP A O 1
ATOM 670 N N . LEU A 1 89 ? -8.765 -0.260 0.316 1.00 91.62 89 LEU A N 1
ATOM 671 C CA . LEU A 1 89 ? -7.919 -0.316 1.511 1.00 91.62 89 LEU A CA 1
ATOM 672 C C . LEU A 1 89 ? -8.740 -0.301 2.802 1.00 91.62 89 LEU A C 1
ATOM 674 O O . LEU A 1 89 ? -8.280 -0.828 3.812 1.00 91.62 89 LEU A O 1
ATOM 678 N N . ASP A 1 90 ? -9.939 0.276 2.762 1.00 92.62 90 ASP A N 1
ATOM 679 C CA . ASP A 1 90 ? -10.818 0.469 3.917 1.00 92.62 90 ASP A CA 1
ATOM 680 C C . ASP A 1 90 ? -11.208 -0.878 4.538 1.00 92.62 90 ASP A C 1
ATOM 682 O O . ASP A 1 90 ? -11.159 -1.051 5.759 1.00 92.62 90 ASP A O 1
ATOM 686 N N . HIS A 1 91 ? -11.471 -1.876 3.689 1.00 92.94 91 HIS A N 1
ATOM 687 C CA . HIS A 1 91 ? -11.811 -3.229 4.120 1.00 92.94 91 HIS A CA 1
ATOM 688 C C . HIS A 1 91 ? -10.605 -4.157 4.299 1.00 92.94 91 HIS A C 1
ATOM 690 O O . HIS A 1 91 ? -10.794 -5.307 4.716 1.00 92.94 91 HIS A O 1
ATOM 696 N N . TRP A 1 92 ? -9.376 -3.704 4.031 1.00 94.38 92 TRP A N 1
ATOM 697 C CA . TRP A 1 92 ? -8.201 -4.532 4.285 1.00 94.38 92 TRP A CA 1
ATOM 698 C C . TRP A 1 92 ? -8.077 -4.817 5.788 1.00 94.38 92 TRP A C 1
ATOM 700 O O . TRP A 1 92 ? -8.410 -3.988 6.634 1.00 94.38 92 TRP A O 1
ATOM 710 N N . LEU A 1 93 ? -7.660 -6.029 6.144 1.00 92.81 93 LEU A N 1
ATOM 711 C CA . LEU A 1 93 ? -7.683 -6.478 7.529 1.00 92.81 93 LEU A CA 1
ATOM 712 C C . LEU A 1 93 ? -6.351 -6.198 8.213 1.00 92.81 93 LEU A C 1
ATOM 714 O O . LEU A 1 93 ? -5.295 -6.608 7.737 1.00 92.81 93 LEU A O 1
ATOM 718 N N . LEU A 1 94 ? -6.423 -5.581 9.384 1.00 91.88 94 LEU A N 1
ATOM 719 C CA . LEU A 1 94 ? -5.329 -5.480 10.329 1.00 91.88 94 LEU A CA 1
ATOM 720 C C . LEU A 1 94 ? -5.482 -6.553 11.410 1.00 91.88 94 LEU A C 1
ATOM 722 O O . LEU A 1 94 ? -6.478 -6.595 12.136 1.00 91.88 94 LEU A O 1
ATOM 726 N N . PHE A 1 95 ? -4.471 -7.404 11.554 1.00 90.44 95 PHE A N 1
ATOM 727 C CA . PHE A 1 95 ? -4.370 -8.346 12.656 1.00 90.44 95 PHE A CA 1
ATOM 728 C C . PHE A 1 95 ? -3.696 -7.680 13.857 1.00 90.44 95 PHE A C 1
ATOM 730 O O . PHE A 1 95 ? -2.521 -7.320 13.828 1.00 90.44 95 PHE A O 1
ATOM 737 N N . PHE A 1 96 ? -4.454 -7.510 14.941 1.00 85.12 96 PHE A N 1
ATOM 738 C CA . PHE A 1 96 ? -3.977 -6.866 16.159 1.00 85.12 96 PHE A CA 1
ATOM 739 C C . PHE A 1 96 ? -4.540 -7.541 17.410 1.00 85.12 96 PHE A C 1
ATOM 741 O O . PHE A 1 96 ? -5.749 -7.711 17.574 1.00 85.12 96 PHE A O 1
ATOM 748 N N . ARG A 1 97 ? -3.651 -7.919 18.341 1.00 81.75 97 ARG A N 1
ATOM 749 C CA . ARG A 1 97 ? -4.002 -8.557 19.629 1.00 81.75 97 ARG A CA 1
ATOM 750 C C . ARG A 1 97 ? -4.979 -9.734 19.476 1.00 81.75 97 ARG A C 1
ATOM 752 O O . ARG A 1 97 ? -5.875 -9.899 20.303 1.00 81.75 97 ARG A O 1
ATOM 759 N N . LYS A 1 98 ? -4.757 -10.5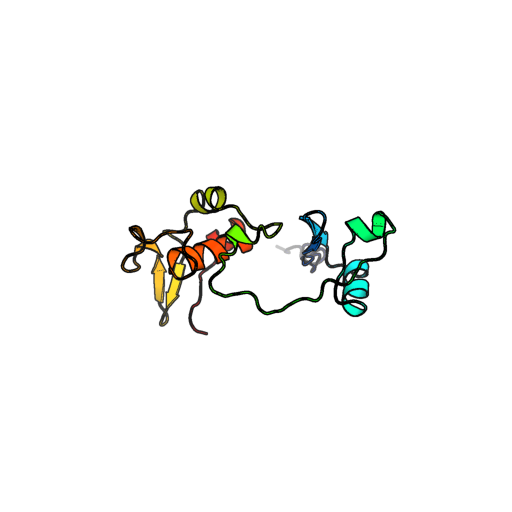75 18.457 1.00 84.19 98 LYS A N 1
ATOM 760 C CA . LYS A 1 98 ? -5.586 -11.747 18.104 1.00 84.19 98 LYS A CA 1
ATOM 761 C C . LYS A 1 98 ? -6.972 -11.423 17.539 1.00 84.19 98 LYS A C 1
ATOM 763 O O . LYS A 1 98 ? -7.818 -12.311 17.496 1.00 84.19 98 LYS A O 1
ATOM 768 N N . ASN A 1 99 ? -7.199 -10.188 17.105 1.00 87.75 99 ASN A N 1
ATOM 769 C CA . ASN A 1 99 ? -8.417 -9.778 16.417 1.00 87.75 99 ASN A CA 1
ATOM 770 C C . ASN A 1 99 ? -8.082 -9.292 15.010 1.00 87.75 99 ASN A C 1
ATOM 772 O O . ASN A 1 99 ? -6.980 -8.806 14.769 1.00 87.75 99 ASN A O 1
ATOM 776 N N . LEU A 1 100 ? -9.050 -9.423 14.110 1.00 90.56 100 LEU A N 1
ATOM 777 C CA . LEU A 1 100 ? -9.022 -8.819 12.786 1.00 90.56 100 LEU A CA 1
ATOM 778 C C . LEU A 1 100 ? -9.922 -7.587 12.827 1.00 90.56 100 LEU A C 1
ATOM 780 O O . LEU A 1 100 ? -11.060 -7.679 13.287 1.00 90.56 100 LEU A O 1
ATOM 784 N N . VAL A 1 101 ? -9.385 -6.451 12.404 1.00 91.88 101 VAL A N 1
ATOM 785 C CA . VAL A 1 101 ? -10.056 -5.148 12.400 1.00 91.88 101 VAL A CA 1
ATOM 786 C C . VAL A 1 101 ? -9.930 -4.571 10.996 1.00 91.88 101 VAL A C 1
ATOM 788 O O . VAL A 1 101 ? -8.869 -4.710 10.390 1.00 91.88 101 VAL A O 1
ATOM 791 N N . HIS A 1 102 ? -10.988 -3.967 10.461 1.00 93.44 102 HIS A N 1
ATOM 792 C CA . HIS A 1 102 ? -10.902 -3.285 9.170 1.00 93.44 102 HIS A CA 1
ATOM 793 C C . HIS A 1 102 ? -10.130 -1.969 9.315 1.00 93.44 102 HIS A C 1
ATOM 795 O O . HIS A 1 102 ? -10.133 -1.360 10.386 1.00 93.44 102 HIS A O 1
ATOM 801 N N . MET A 1 103 ? -9.448 -1.518 8.260 1.00 92.31 103 MET A N 1
ATOM 802 C CA . MET A 1 103 ? -8.700 -0.259 8.327 1.00 92.31 103 MET A CA 1
ATOM 803 C C . MET A 1 103 ? -9.618 0.943 8.587 1.00 92.31 103 MET A C 1
ATOM 805 O O . MET A 1 103 ? -9.224 1.841 9.329 1.00 92.31 103 MET A O 1
ATOM 809 N N . GLU A 1 104 ? -10.851 0.936 8.064 1.00 93.06 104 GLU A N 1
ATOM 810 C CA . GLU A 1 104 ? -11.851 1.992 8.317 1.00 93.06 104 GLU A CA 1
ATOM 811 C C . GLU A 1 104 ? -12.202 2.170 9.805 1.00 93.06 104 GLU A C 1
ATOM 813 O O . GLU A 1 104 ? -12.509 3.276 10.253 1.00 93.06 104 GLU A O 1
ATOM 818 N N . ASP A 1 105 ? -12.084 1.105 10.604 1.00 91.94 105 ASP A N 1
ATOM 819 C CA . ASP A 1 105 ? -12.340 1.146 12.047 1.00 91.94 105 ASP A CA 1
ATOM 820 C C . ASP A 1 105 ? -11.193 1.821 12.826 1.00 91.94 105 ASP A C 1
ATOM 822 O O . ASP A 1 105 ? -11.303 2.065 14.036 1.00 91.94 105 ASP A O 1
ATOM 826 N N . LEU A 1 106 ? -10.064 2.121 12.170 1.00 89.88 106 LEU A N 1
ATOM 827 C CA . LEU A 1 106 ? -8.936 2.793 12.803 1.00 89.88 106 LEU A CA 1
ATOM 828 C C . LEU A 1 106 ? -9.246 4.270 13.049 1.00 89.88 106 LEU A C 1
ATOM 830 O O . LEU A 1 106 ? -9.742 5.013 12.202 1.00 89.88 106 LEU A O 1
ATOM 834 N N . VAL A 1 107 ? -8.872 4.734 14.241 1.00 89.06 107 VAL A N 1
ATOM 835 C CA . VAL A 1 107 ? -9.098 6.121 14.647 1.00 89.06 107 VAL A CA 1
ATOM 836 C C . VAL A 1 107 ? -8.364 7.072 13.700 1.00 89.06 107 VAL A C 1
ATOM 838 O O . VAL A 1 107 ? -7.137 7.091 13.647 1.00 89.06 107 VAL A O 1
ATOM 841 N N . GLY A 1 108 ? -9.135 7.902 12.996 1.00 86.56 108 GLY A N 1
ATOM 842 C CA . GLY A 1 108 ? -8.617 8.928 12.094 1.00 86.56 108 GLY A CA 1
ATOM 843 C C . GLY A 1 108 ? -8.311 8.448 10.674 1.00 86.56 108 GLY A C 1
ATOM 844 O O . GLY A 1 108 ? -7.861 9.278 9.887 1.00 86.56 108 GLY A O 1
ATOM 845 N N . TRP A 1 109 ? -8.584 7.181 10.332 1.00 92.56 109 TRP A N 1
ATOM 846 C CA . TRP A 1 109 ? -8.315 6.599 9.008 1.00 92.56 109 TRP A CA 1
ATOM 847 C C . TRP A 1 109 ? -8.812 7.471 7.847 1.00 92.56 109 TRP A C 1
ATOM 849 O O . TRP A 1 109 ? -8.036 7.847 6.971 1.00 92.56 109 TRP A O 1
ATOM 859 N N . GLU A 1 110 ? -10.078 7.887 7.894 1.00 88.06 110 GLU A N 1
ATOM 860 C CA . GLU A 1 110 ? -10.710 8.712 6.852 1.00 88.06 110 GLU A CA 1
ATOM 861 C C . GLU A 1 110 ? -10.068 10.089 6.661 1.00 88.06 110 GLU A C 1
ATOM 863 O O . GLU A 1 110 ? -10.133 10.682 5.587 1.00 88.06 110 GLU A O 1
ATOM 868 N N . THR A 1 111 ? -9.454 10.624 7.715 1.00 88.94 111 THR A N 1
ATOM 869 C CA . THR A 1 111 ? -8.866 11.971 7.711 1.00 88.94 111 THR A CA 1
ATOM 870 C C . THR A 1 111 ? -7.370 11.980 7.409 1.00 88.94 111 THR A C 1
ATOM 872 O O . THR A 1 111 ? -6.801 13.053 7.214 1.00 88.94 111 THR A O 1
ATOM 875 N N . MET A 1 112 ? -6.720 10.812 7.402 1.00 89.06 112 MET A N 1
ATOM 876 C CA . MET A 1 112 ? -5.286 10.690 7.142 1.00 89.06 112 MET A CA 1
ATOM 877 C C . MET A 1 112 ? -4.973 10.837 5.650 1.00 89.06 112 MET A C 1
ATOM 879 O O . MET A 1 112 ? -5.740 10.410 4.788 1.00 89.06 112 MET A O 1
ATOM 883 N N . SER A 1 113 ? -3.812 11.421 5.350 1.00 86.62 113 SER A N 1
ATOM 884 C CA . SER A 1 113 ? -3.307 11.522 3.981 1.00 86.62 113 SER A CA 1
ATOM 885 C C . SER A 1 113 ? -2.697 10.198 3.527 1.00 86.62 113 SER A C 1
ATOM 887 O O . SER A 1 113 ? -1.979 9.557 4.284 1.00 86.62 113 SER A O 1
ATOM 889 N N . MET A 1 114 ? -2.928 9.808 2.275 1.00 85.31 114 MET A N 1
ATOM 890 C CA . MET A 1 114 ? -2.312 8.610 1.697 1.00 85.31 114 MET A CA 1
ATOM 891 C C . MET A 1 114 ? -0.872 8.844 1.213 1.00 85.31 114 MET A C 1
ATOM 893 O O . MET A 1 114 ? -0.118 7.896 1.035 1.00 85.31 114 MET A O 1
ATOM 897 N N . THR A 1 115 ? -0.477 10.100 1.008 1.00 84.75 115 THR A N 1
ATOM 898 C CA . THR A 1 115 ? 0.856 10.469 0.502 1.00 84.75 115 THR A CA 1
ATOM 899 C C . THR A 1 115 ? 1.824 10.856 1.615 1.00 84.75 115 THR A C 1
ATOM 901 O O . THR A 1 115 ? 2.938 11.284 1.339 1.00 84.75 115 THR A O 1
ATOM 904 N N . GLU A 1 116 ? 1.388 10.792 2.874 1.00 86.50 116 GLU A N 1
ATOM 905 C CA . GLU A 1 116 ? 2.220 11.146 4.018 1.00 86.50 116 GLU A CA 1
ATOM 906 C C . GLU A 1 116 ? 2.823 9.871 4.627 1.00 86.50 116 GLU A C 1
ATOM 908 O O . GLU A 1 116 ? 2.080 9.110 5.261 1.00 86.50 116 GLU A O 1
ATOM 913 N N . PRO A 1 117 ? 4.142 9.629 4.474 1.00 82.75 117 PRO A N 1
ATOM 914 C CA . PRO A 1 117 ? 4.780 8.349 4.810 1.00 82.75 117 PRO A CA 1
ATOM 915 C C . PRO A 1 117 ? 4.740 8.018 6.309 1.00 82.75 117 PRO A C 1
ATOM 917 O O . PRO A 1 117 ? 4.865 6.864 6.701 1.00 82.75 117 PRO A O 1
ATOM 920 N N . GLN A 1 118 ? 4.518 9.018 7.167 1.00 84.06 118 GLN A N 1
ATOM 921 C CA . GLN A 1 118 ? 4.413 8.849 8.622 1.00 84.06 118 GLN A CA 1
ATOM 922 C C . GLN A 1 118 ? 2.978 8.571 9.105 1.00 84.06 118 GLN A C 1
ATOM 924 O O . GLN A 1 118 ? 2.750 8.324 10.291 1.00 84.06 118 GLN A O 1
ATOM 929 N N . SER A 1 119 ? 1.987 8.631 8.215 1.00 89.56 119 SER A N 1
ATOM 930 C CA . SER A 1 119 ? 0.601 8.309 8.553 1.00 89.56 119 SER A CA 1
ATOM 931 C C . SER A 1 119 ? 0.333 6.811 8.388 1.00 89.56 119 SER A C 1
ATOM 933 O O . SER A 1 119 ? 0.911 6.161 7.521 1.00 89.56 119 SER A O 1
ATOM 935 N N . ILE A 1 120 ? -0.590 6.249 9.178 1.00 89.19 120 ILE A N 1
ATOM 936 C CA . ILE A 1 120 ? -0.959 4.828 9.047 1.00 89.19 120 ILE A CA 1
ATOM 937 C C . ILE A 1 120 ? -1.487 4.549 7.634 1.00 89.19 120 ILE A C 1
ATOM 939 O O . ILE A 1 120 ? -1.096 3.561 7.020 1.00 89.19 120 ILE A O 1
ATOM 943 N N . LYS A 1 121 ? -2.322 5.443 7.089 1.00 91.75 121 LYS A N 1
ATOM 944 C CA . LYS A 1 121 ? -2.861 5.308 5.730 1.00 91.75 121 LYS A CA 1
ATOM 945 C C . LYS A 1 121 ? -1.764 5.355 4.665 1.00 91.75 121 LYS A C 1
ATOM 947 O O . LYS A 1 121 ? -1.812 4.552 3.742 1.00 91.75 121 LYS A O 1
ATOM 952 N N . GLY A 1 122 ? -0.757 6.213 4.827 1.00 90.94 122 GLY A N 1
ATOM 953 C CA . GLY A 1 122 ? 0.421 6.253 3.959 1.00 90.94 122 GLY A CA 1
ATOM 954 C C . GLY A 1 122 ? 1.242 4.967 4.015 1.00 90.94 122 GLY A C 1
ATOM 955 O O . GLY A 1 122 ? 1.477 4.359 2.979 1.00 90.94 122 GLY A O 1
ATOM 956 N N . ILE A 1 123 ? 1.579 4.478 5.212 1.00 89.88 123 ILE A N 1
ATOM 957 C CA . ILE A 1 123 ? 2.333 3.222 5.384 1.00 89.88 123 ILE A CA 1
ATOM 958 C C . ILE A 1 123 ? 1.594 2.042 4.734 1.00 89.88 123 ILE A C 1
ATOM 960 O O . ILE A 1 123 ? 2.188 1.246 4.006 1.00 89.88 123 ILE A O 1
ATOM 964 N N . ILE A 1 124 ? 0.286 1.926 4.979 1.00 92.19 124 ILE A N 1
ATOM 965 C CA . ILE A 1 124 ? -0.543 0.863 4.398 1.00 92.19 124 ILE A CA 1
ATOM 966 C C . ILE A 1 124 ? -0.655 1.018 2.878 1.00 92.19 124 ILE A C 1
ATOM 968 O O . ILE A 1 124 ? -0.611 0.018 2.164 1.00 92.19 124 ILE A O 1
ATOM 972 N N . ALA A 1 125 ? -0.756 2.243 2.368 1.00 92.38 125 ALA A N 1
ATOM 973 C CA . ALA A 1 125 ? -0.808 2.503 0.936 1.00 92.38 125 ALA A CA 1
ATOM 974 C C . ALA A 1 125 ? 0.505 2.169 0.226 1.00 92.38 125 ALA A C 1
ATOM 976 O O . ALA A 1 125 ? 0.472 1.569 -0.846 1.00 92.38 125 ALA A O 1
ATOM 977 N N . GLU A 1 126 ? 1.653 2.491 0.819 1.00 91.25 126 GLU A N 1
ATOM 978 C CA . GLU A 1 126 ? 2.961 2.105 0.283 1.00 91.25 126 GLU A CA 1
ATOM 979 C C . GLU A 1 126 ? 3.128 0.582 0.274 1.00 91.25 126 GLU A C 1
ATOM 981 O O . GLU A 1 126 ? 3.578 0.006 -0.719 1.00 91.25 126 GLU A O 1
ATOM 986 N N . LEU A 1 127 ? 2.678 -0.099 1.332 1.00 91.12 127 LEU A N 1
ATOM 987 C CA . LEU A 1 127 ? 2.657 -1.559 1.371 1.00 91.12 127 LEU A CA 1
ATOM 988 C C . LEU A 1 127 ? 1.744 -2.140 0.278 1.00 91.12 127 LEU A C 1
ATOM 990 O O . LEU A 1 127 ? 2.151 -3.039 -0.460 1.00 91.12 127 LEU A O 1
ATOM 994 N N . ALA A 1 128 ? 0.525 -1.615 0.136 1.00 91.88 128 ALA A N 1
ATOM 995 C CA . ALA A 1 128 ? -0.412 -2.023 -0.909 1.00 91.88 128 ALA A CA 1
ATOM 996 C C . ALA A 1 128 ? 0.155 -1.780 -2.314 1.00 91.88 128 ALA A C 1
ATOM 998 O O . ALA A 1 128 ? -0.070 -2.592 -3.215 1.00 91.88 128 ALA A O 1
ATOM 999 N N . ALA A 1 129 ? 0.919 -0.699 -2.496 1.00 91.25 129 ALA A N 1
ATOM 1000 C CA . ALA A 1 129 ? 1.538 -0.362 -3.767 1.00 91.25 129 ALA A CA 1
ATOM 1001 C C . ALA A 1 129 ? 2.523 -1.432 -4.237 1.00 91.25 129 ALA A C 1
ATOM 1003 O O . ALA A 1 129 ? 2.568 -1.741 -5.426 1.00 91.25 129 ALA A O 1
ATOM 1004 N N . VAL A 1 130 ? 3.286 -2.010 -3.309 1.00 90.44 130 VAL A N 1
ATOM 1005 C CA . VAL A 1 130 ? 4.280 -3.049 -3.609 1.00 90.44 130 VAL A CA 1
ATOM 1006 C C . VAL A 1 130 ? 3.637 -4.431 -3.729 1.00 90.44 130 VAL A C 1
ATOM 1008 O O . VAL A 1 130 ? 4.030 -5.225 -4.580 1.00 90.44 130 VAL A O 1
ATOM 1011 N N . LEU A 1 131 ? 2.643 -4.736 -2.891 1.00 89.69 131 LEU A N 1
ATOM 1012 C CA . LEU A 1 131 ? 1.981 -6.046 -2.889 1.00 89.69 131 LEU A CA 1
ATOM 1013 C C . LEU A 1 131 ? 0.998 -6.227 -4.054 1.00 89.69 131 LEU A C 1
ATOM 1015 O O . LEU A 1 131 ? 0.796 -7.344 -4.538 1.00 89.69 131 LEU A O 1
ATOM 1019 N N . GLY A 1 132 ? 0.369 -5.137 -4.489 1.00 89.06 132 GLY A N 1
ATOM 1020 C CA . GLY A 1 132 ? -0.629 -5.140 -5.546 1.00 89.06 132 GLY A CA 1
ATOM 1021 C C . GLY A 1 132 ? -1.995 -5.719 -5.135 1.00 89.06 132 GLY A C 1
ATOM 1022 O O . GLY A 1 132 ? -2.170 -6.277 -4.046 1.00 89.06 132 GLY A O 1
ATOM 1023 N N . PRO A 1 133 ? -2.999 -5.624 -6.028 1.00 88.62 133 PRO A N 1
ATOM 1024 C CA . PRO A 1 133 ? -4.402 -5.925 -5.721 1.00 88.62 133 PRO A CA 1
ATOM 1025 C C . PRO A 1 133 ? -4.640 -7.369 -5.271 1.00 88.62 133 PRO A C 1
ATOM 1027 O O . PRO A 1 133 ? -5.439 -7.620 -4.373 1.00 88.62 133 PRO A O 1
ATOM 1030 N N . THR A 1 134 ? -3.952 -8.328 -5.894 1.00 87.00 134 THR A N 1
ATOM 1031 C CA . THR A 1 134 ? -4.180 -9.762 -5.667 1.00 87.00 134 THR A CA 1
ATOM 1032 C C . THR A 1 134 ? -3.845 -10.180 -4.240 1.00 87.00 134 THR A C 1
ATOM 1034 O O . THR A 1 134 ? -4.570 -10.979 -3.643 1.00 87.00 134 THR A O 1
ATOM 1037 N N . ILE A 1 135 ? -2.742 -9.655 -3.699 1.00 89.12 135 ILE A N 1
ATOM 1038 C CA . ILE A 1 135 ? -2.300 -9.970 -2.342 1.00 89.12 135 ILE A CA 1
ATOM 1039 C C . ILE A 1 135 ? -3.135 -9.188 -1.334 1.00 89.12 135 ILE A C 1
ATOM 1041 O O . ILE A 1 135 ? -3.619 -9.788 -0.379 1.00 89.12 135 ILE A O 1
ATOM 1045 N N . VAL A 1 136 ? -3.377 -7.894 -1.566 1.00 91.19 136 VAL A N 1
ATOM 1046 C CA . VAL A 1 136 ? -4.182 -7.043 -0.671 1.00 91.19 136 VAL A CA 1
ATOM 1047 C C . VAL A 1 136 ? -5.560 -7.662 -0.395 1.00 91.19 136 VAL A C 1
ATOM 1049 O O . VAL A 1 136 ? -5.949 -7.795 0.759 1.00 91.19 136 VAL A O 1
ATOM 1052 N N . GLN A 1 137 ? -6.254 -8.165 -1.422 1.00 87.56 137 GLN A N 1
ATOM 1053 C CA . GLN A 1 137 ? -7.595 -8.754 -1.265 1.00 87.56 137 GLN A CA 1
ATOM 1054 C C . GLN A 1 137 ? -7.637 -10.064 -0.459 1.00 87.56 137 GLN A C 1
ATOM 1056 O O . GLN A 1 137 ? -8.679 -10.406 0.093 1.00 87.56 137 GLN A O 1
ATOM 1061 N N . ASN A 1 138 ? -6.534 -10.818 -0.408 1.00 88.12 138 ASN A N 1
ATOM 1062 C CA . ASN A 1 138 ? -6.489 -12.163 0.180 1.00 88.12 138 ASN A CA 1
ATOM 1063 C C . ASN A 1 138 ? -5.563 -12.253 1.402 1.00 88.12 138 ASN A C 1
ATOM 1065 O O . ASN A 1 138 ? -5.176 -13.351 1.807 1.00 88.12 138 ASN A O 1
ATOM 1069 N N . SER A 1 139 ? -5.172 -11.115 1.972 1.00 91.25 139 SER A N 1
ATOM 1070 C CA . SER A 1 139 ? -4.213 -11.043 3.074 1.00 91.25 139 SER A CA 1
ATOM 1071 C C . SER A 1 139 ? -4.706 -10.147 4.204 1.00 91.25 139 SER A C 1
ATOM 1073 O O . SER A 1 139 ? -5.701 -9.435 4.082 1.00 91.25 139 SER A O 1
ATOM 1075 N N . ALA A 1 140 ? -3.980 -10.193 5.316 1.00 91.12 140 ALA A N 1
ATOM 1076 C CA . ALA A 1 140 ? -4.110 -9.258 6.418 1.00 91.12 140 ALA A CA 1
ATOM 1077 C C . ALA A 1 140 ? -2.721 -8.719 6.773 1.00 91.12 140 ALA A C 1
ATOM 1079 O O . ALA A 1 140 ? -1.721 -9.428 6.630 1.00 91.12 140 ALA A O 1
ATOM 1080 N N . VAL A 1 141 ? -2.669 -7.480 7.246 1.00 90.50 141 VAL A N 1
ATOM 1081 C CA . VAL A 1 141 ? -1.451 -6.850 7.752 1.00 90.50 141 VAL A CA 1
ATOM 1082 C C . VAL A 1 141 ? -1.272 -7.243 9.212 1.00 90.50 141 VAL A C 1
ATOM 1084 O O . VAL A 1 141 ? -2.174 -7.043 10.021 1.00 90.50 141 VAL A O 1
ATOM 1087 N N . ASP A 1 142 ? -0.114 -7.795 9.562 1.00 89.56 142 ASP A N 1
ATOM 1088 C CA . ASP A 1 142 ? 0.249 -8.097 10.948 1.00 89.56 142 ASP A CA 1
ATOM 1089 C C . ASP A 1 142 ? 1.264 -7.066 11.448 1.00 89.56 142 ASP A C 1
ATOM 1091 O O . ASP A 1 142 ? 2.348 -6.927 10.881 1.00 89.56 142 ASP A O 1
ATOM 1095 N N . LEU A 1 143 ? 0.903 -6.324 12.498 1.00 72.19 143 LEU A N 1
ATOM 1096 C CA . LEU A 1 143 ? 1.781 -5.315 13.095 1.00 72.19 143 LEU A CA 1
ATOM 1097 C C . LEU A 1 143 ? 2.679 -5.875 14.208 1.00 72.19 143 LEU A C 1
ATOM 1099 O O . LEU A 1 143 ? 3.625 -5.189 14.588 1.00 72.19 143 LEU A O 1
ATOM 1103 N N . PHE A 1 144 ? 2.432 -7.085 14.730 1.00 64.81 144 PHE A N 1
ATOM 1104 C CA . PHE A 1 144 ? 3.239 -7.678 15.805 1.00 64.81 144 PHE A CA 1
ATOM 1105 C C . PHE A 1 144 ? 3.146 -9.212 15.802 1.00 64.81 144 PHE A C 1
ATOM 1107 O O . PHE A 1 144 ? 2.244 -9.781 16.426 1.00 64.81 144 PHE A O 1
ATOM 1114 N N . GLY A 1 145 ? 4.133 -9.853 15.169 1.00 48.81 145 GLY A N 1
ATOM 1115 C CA . GLY A 1 145 ? 4.439 -11.281 15.330 1.00 48.81 145 GLY A CA 1
ATOM 1116 C C . GLY A 1 145 ? 5.241 -11.585 16.591 1.00 48.81 145 GLY A C 1
ATOM 1117 O O . GLY A 1 145 ? 6.096 -10.750 16.967 1.00 48.81 145 GLY A O 1
#

Radius of gyration: 20.31 Å; chains: 1; bounding box: 46×60×44 Å

Sequence (145 aa):
MSYDTTWASNTPSDHPFCHTDPESGEWDPLDGELTEKLNTRSYVSLSRDRMGSPAPIPSADSNADPDVSLFDINMPGALTVAQVEALDLDHWLLFFRKNLVHMEDLVGWETMSMTEPQSIKGIIAELAAVLGPTIVQNSAVDLFG

Foldseek 3Di:
DDDDPPPPPDDPPDPFDWDAAQPPLDTHGPDPVVVVVVVVDVHDHPVVVVVVDDDDPPPPPVCPPLQDAPLNVVGRQFAHPVQLVVAPQQQQWAQDPNDTDGCVPDVCSVVDDCRGSPDPNVVSSSVCRNCDRVDRVVDHHYPDD

pLDDT: mean 76.17, std 16.79, range [33.84, 94.38]

Organism: NCBI:txid1612424

Secondary structure (DSSP, 8-state):
------STT--------EEE-TTT--EEE--HHHHHHHHH-S---HHHHHTT-PPP---------TTS-TTTTT-TTSPPHHHHHTS--TTPEEEETTEEEEGGGSTTGGGS-SS-TTSHHHHHHHHHHHHHHHHHHT-EEES--